Protein AF-A0A3M5UK55-F1 (afdb_monomer_lite)

InterPro domains:
  IPR024530 Putative quorum-sensing-regulated virulence factor [PF12843] (53-118)

Sequence (129 aa):
MPGFQKLFLRFISISYELLNHLYLGYLHDLSFGLHAECLYFRKPGLNPATLMNPEKLELLITRQMPFGKYKGRIIADLPGPYLNWFAREGFPHGELGGLLALMQEIDHNGLSELLEPLRAKHGRPAPRH

Radius of gyration: 19.37 Å; chains: 1; bounding box: 50×53×31 Å

Structure (mmCIF, N/CA/C/O ba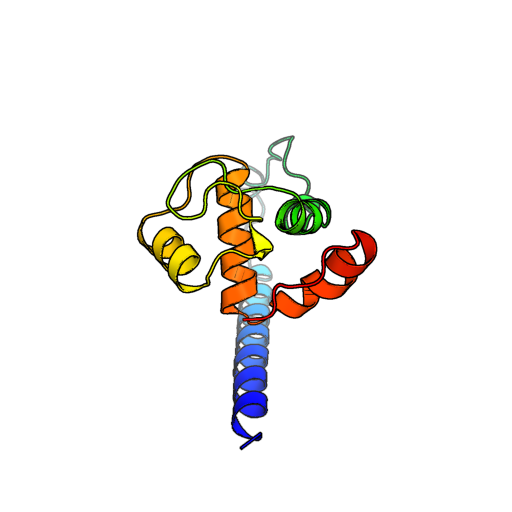ckbone):
data_AF-A0A3M5UK55-F1
#
_entry.id   AF-A0A3M5UK55-F1
#
loop_
_atom_site.group_PDB
_atom_site.id
_atom_site.type_symbol
_atom_site.label_atom_id
_atom_site.label_alt_id
_atom_site.label_comp_id
_atom_site.label_asym_id
_atom_site.label_entity_id
_atom_site.label_seq_id
_atom_site.pdbx_PDB_ins_code
_atom_site.Cartn_x
_atom_site.Cartn_y
_atom_site.Cartn_z
_atom_site.occupancy
_atom_site.B_iso_or_equiv
_atom_site.auth_seq_id
_atom_site.auth_comp_id
_atom_site.auth_asym_id
_atom_site.auth_atom_id
_atom_site.pdbx_PDB_model_num
ATOM 1 N N . MET A 1 1 ? 11.803 -25.998 5.074 1.00 42.12 1 MET A N 1
ATOM 2 C CA . MET A 1 1 ? 13.262 -25.879 5.304 1.00 42.12 1 MET A CA 1
ATOM 3 C C . MET A 1 1 ? 13.576 -24.476 5.843 1.00 42.12 1 MET A C 1
ATOM 5 O O . MET A 1 1 ? 13.754 -23.565 5.049 1.00 42.12 1 MET A O 1
ATOM 9 N N . PRO A 1 2 ? 13.581 -24.262 7.172 1.00 51.09 2 PRO A N 1
ATOM 10 C CA . PRO A 1 2 ? 13.579 -22.926 7.801 1.00 51.09 2 PRO A CA 1
ATOM 11 C C . PRO A 1 2 ? 14.962 -22.247 7.952 1.00 51.09 2 PRO A C 1
ATOM 13 O O . PRO A 1 2 ? 15.068 -21.190 8.571 1.00 51.09 2 PRO A O 1
ATOM 16 N N . GLY A 1 3 ? 16.040 -22.833 7.415 1.00 46.78 3 GLY A N 1
ATOM 17 C CA . GLY A 1 3 ? 17.409 -22.312 7.579 1.00 46.78 3 GLY A CA 1
ATOM 18 C C . GLY A 1 3 ? 17.797 -21.180 6.617 1.00 46.78 3 GLY A C 1
ATOM 19 O O . GLY A 1 3 ? 18.603 -20.324 6.970 1.00 46.78 3 GLY A O 1
ATOM 20 N N . PHE A 1 4 ? 17.201 -21.136 5.422 1.00 49.97 4 PHE A N 1
ATOM 21 C CA . PHE A 1 4 ? 17.605 -20.204 4.360 1.00 49.97 4 PHE A CA 1
ATOM 22 C C . PHE A 1 4 ? 17.1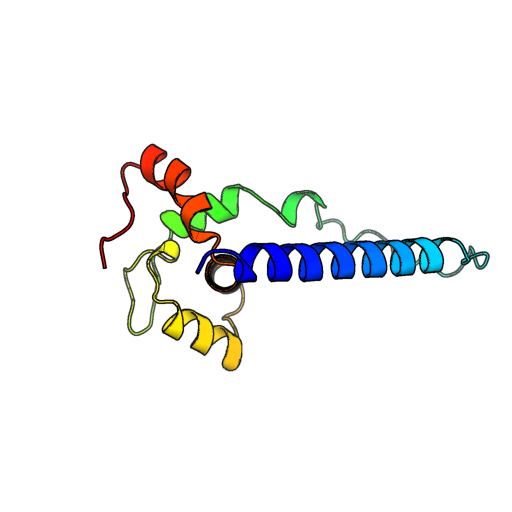41 -18.761 4.623 1.00 49.97 4 PHE A C 1
ATOM 24 O O . PHE A 1 4 ? 17.905 -17.819 4.432 1.00 49.97 4 PHE A O 1
ATOM 31 N N . GLN A 1 5 ? 15.930 -18.579 5.162 1.00 49.19 5 GLN A N 1
ATOM 32 C CA . GLN A 1 5 ? 15.375 -17.251 5.472 1.00 49.19 5 GLN A CA 1
ATOM 33 C C . GLN A 1 5 ? 16.166 -16.523 6.569 1.00 49.19 5 GLN A C 1
ATOM 35 O O . GLN A 1 5 ? 16.369 -15.314 6.482 1.00 49.19 5 GLN A O 1
ATOM 40 N N . LYS A 1 6 ? 16.682 -17.253 7.569 1.00 51.44 6 LYS A N 1
ATOM 41 C CA . LYS A 1 6 ? 17.535 -16.667 8.616 1.00 51.44 6 LYS A CA 1
ATOM 42 C C . LYS A 1 6 ? 18.892 -16.222 8.072 1.00 51.44 6 LYS A C 1
ATOM 44 O O . LYS A 1 6 ? 19.408 -15.201 8.513 1.00 51.44 6 LYS A O 1
ATOM 49 N N . LEU A 1 7 ? 19.453 -16.958 7.109 1.00 53.88 7 LEU A N 1
ATOM 50 C CA . LEU A 1 7 ? 20.704 -16.578 6.450 1.00 53.88 7 LEU A CA 1
ATOM 51 C C . LEU A 1 7 ? 20.512 -15.344 5.557 1.00 53.88 7 LEU A C 1
ATOM 53 O O . LEU A 1 7 ? 21.341 -14.441 5.574 1.00 53.88 7 LEU A O 1
ATOM 57 N N . PHE A 1 8 ? 19.395 -15.287 4.831 1.00 63.16 8 PHE A N 1
ATOM 58 C CA . PHE A 1 8 ? 19.073 -14.196 3.914 1.00 63.16 8 PHE A CA 1
ATOM 59 C C . PHE A 1 8 ? 18.796 -12.874 4.645 1.00 63.16 8 PHE A C 1
ATOM 61 O O . PHE A 1 8 ? 19.381 -11.851 4.302 1.00 63.16 8 PHE A O 1
ATOM 68 N N . LEU A 1 9 ? 18.001 -12.894 5.721 1.00 56.22 9 LEU A N 1
ATOM 69 C CA . LEU A 1 9 ? 17.763 -11.703 6.549 1.00 56.22 9 LEU A CA 1
ATOM 70 C C . LEU A 1 9 ? 19.041 -11.219 7.249 1.00 56.22 9 LEU A C 1
ATOM 72 O O . LEU A 1 9 ? 19.257 -10.016 7.376 1.00 56.22 9 LEU A O 1
ATOM 76 N N . ARG A 1 10 ? 19.933 -12.138 7.644 1.00 56.16 10 ARG A N 1
ATOM 77 C CA . ARG A 1 10 ? 21.248 -11.779 8.193 1.00 56.16 10 ARG A CA 1
ATOM 78 C C . ARG A 1 10 ? 22.153 -11.150 7.130 1.00 56.16 10 ARG A C 1
ATOM 80 O O . ARG A 1 10 ? 22.858 -10.199 7.437 1.00 56.16 10 ARG A O 1
ATOM 87 N N . PHE A 1 11 ? 22.096 -11.630 5.888 1.00 63.94 11 PHE A N 1
ATOM 88 C CA . PHE A 1 11 ? 22.845 -11.070 4.760 1.00 63.94 11 PHE A CA 1
ATOM 89 C C . PHE A 1 11 ? 22.373 -9.655 4.393 1.00 63.94 11 PHE A C 1
ATOM 91 O O . PHE A 1 11 ? 23.196 -8.765 4.174 1.00 63.94 11 PHE A O 1
ATOM 98 N N . ILE A 1 12 ? 21.054 -9.427 4.402 1.00 67.19 12 ILE A N 1
ATOM 99 C CA . ILE A 1 12 ? 20.456 -8.098 4.229 1.00 67.19 12 ILE A CA 1
ATOM 100 C C . ILE A 1 12 ? 20.878 -7.178 5.384 1.00 67.19 12 ILE A C 1
ATOM 102 O O . ILE A 1 12 ? 21.428 -6.112 5.130 1.00 67.19 12 ILE A O 1
ATOM 106 N N . SER A 1 13 ? 20.731 -7.606 6.642 1.00 64.00 13 SER A N 1
ATOM 107 C CA . SER A 1 13 ? 21.126 -6.811 7.819 1.00 64.00 13 SER A CA 1
ATOM 108 C C . SER A 1 13 ? 22.607 -6.411 7.803 1.00 64.00 13 SER A C 1
ATOM 110 O O . SER A 1 13 ? 22.926 -5.259 8.081 1.00 64.00 13 SER A O 1
ATOM 112 N N . ILE A 1 14 ? 23.507 -7.329 7.433 1.00 61.31 14 ILE A N 1
ATOM 113 C CA . ILE A 1 14 ? 24.955 -7.066 7.344 1.00 61.31 14 ILE A CA 1
ATOM 114 C C . ILE A 1 14 ? 25.268 -6.086 6.206 1.00 61.31 14 ILE A C 1
ATOM 116 O O . ILE A 1 14 ? 26.133 -5.226 6.349 1.00 61.31 14 ILE A O 1
ATOM 120 N N . SER A 1 15 ? 24.541 -6.178 5.091 1.00 65.44 15 SER A N 1
ATOM 121 C CA . SER A 1 15 ? 24.704 -5.266 3.954 1.00 65.44 15 SER A CA 1
ATOM 122 C C . SER A 1 15 ? 24.241 -3.844 4.294 1.00 65.44 15 SER A C 1
ATOM 124 O O . SER A 1 15 ? 24.912 -2.884 3.922 1.00 65.44 15 SER A O 1
ATOM 126 N N . TYR A 1 16 ? 23.150 -3.695 5.053 1.00 64.56 16 TYR A N 1
ATOM 127 C CA . TYR A 1 16 ? 22.693 -2.395 5.555 1.00 64.56 16 TYR A CA 1
ATOM 128 C C . TYR A 1 16 ? 23.636 -1.807 6.612 1.00 64.56 16 TYR A C 1
ATOM 130 O O . TYR A 1 16 ? 23.904 -0.611 6.562 1.00 64.56 16 TYR A O 1
ATOM 138 N N . GLU A 1 17 ? 24.192 -2.612 7.524 1.00 68.38 17 GLU A N 1
ATOM 139 C CA . GLU A 1 17 ? 25.198 -2.132 8.485 1.00 68.38 17 GLU A CA 1
ATOM 140 C C . GLU A 1 17 ? 26.489 -1.679 7.795 1.00 68.38 17 GLU A C 1
ATOM 142 O O . GLU A 1 17 ? 27.001 -0.611 8.128 1.00 68.38 17 GLU A O 1
ATOM 147 N N . LEU A 1 18 ? 26.981 -2.420 6.792 1.00 60.50 18 LEU A N 1
ATOM 148 C CA . LEU A 1 18 ? 28.150 -2.008 6.007 1.00 60.50 18 LEU A CA 1
ATOM 149 C C . LEU A 1 18 ? 27.882 -0.728 5.213 1.00 60.50 18 LEU A C 1
ATOM 151 O O . LEU A 1 18 ? 28.731 0.161 5.183 1.00 60.50 18 LEU A O 1
ATOM 155 N N . LEU A 1 19 ? 26.706 -0.619 4.588 1.00 65.12 19 LEU A N 1
ATOM 156 C CA . LEU A 1 19 ? 26.311 0.574 3.845 1.00 65.12 19 LEU A CA 1
ATOM 157 C C . LEU A 1 19 ? 26.176 1.786 4.777 1.00 65.12 19 LEU A C 1
ATOM 159 O O . LEU A 1 19 ? 26.623 2.872 4.426 1.00 65.12 19 LEU A O 1
ATOM 163 N N . ASN A 1 20 ? 25.631 1.600 5.982 1.00 64.50 20 ASN A N 1
ATOM 164 C CA . ASN A 1 20 ? 25.494 2.663 6.975 1.00 64.50 20 ASN A CA 1
ATOM 165 C C . ASN A 1 20 ? 26.856 3.086 7.553 1.00 64.50 20 ASN A C 1
ATOM 167 O O . ASN A 1 20 ? 27.094 4.275 7.746 1.00 64.50 20 ASN A O 1
ATOM 171 N N . HIS A 1 21 ? 27.787 2.146 7.755 1.00 61.25 21 HIS A N 1
ATOM 172 C CA . HIS A 1 21 ? 29.165 2.453 8.156 1.00 61.25 21 HIS A CA 1
ATOM 173 C C . HIS A 1 21 ? 29.947 3.185 7.058 1.00 61.25 21 HIS A C 1
ATOM 175 O O . HIS A 1 21 ? 30.688 4.121 7.356 1.00 61.25 21 HIS A O 1
ATOM 181 N N . LEU A 1 22 ? 29.760 2.797 5.793 1.00 63.66 22 LEU A N 1
ATOM 182 C CA . LEU A 1 22 ? 30.332 3.494 4.639 1.00 63.66 22 LEU A CA 1
ATOM 183 C C . LEU A 1 22 ? 29.743 4.904 4.490 1.00 63.66 22 LEU A C 1
ATOM 185 O O . LEU A 1 22 ? 30.485 5.845 4.227 1.00 63.66 22 LEU A O 1
ATOM 189 N N . TYR A 1 23 ? 28.439 5.072 4.720 1.00 61.12 23 TYR A N 1
ATOM 190 C CA . TYR A 1 23 ? 27.757 6.367 4.649 1.00 61.12 23 TYR A CA 1
ATOM 191 C C . TYR A 1 23 ? 28.161 7.307 5.796 1.00 61.12 23 TYR A C 1
ATOM 193 O O . TYR A 1 23 ? 28.431 8.484 5.565 1.00 61.12 23 TYR A O 1
ATOM 201 N N . LEU A 1 24 ? 28.276 6.788 7.024 1.00 57.75 24 LEU A N 1
ATOM 202 C CA . LEU A 1 24 ? 28.759 7.541 8.187 1.00 57.75 24 LEU A CA 1
ATOM 203 C C . LEU A 1 24 ? 30.250 7.893 8.081 1.00 57.75 24 LEU A C 1
ATOM 205 O O . LEU A 1 24 ? 30.637 8.978 8.506 1.00 57.75 24 LEU A O 1
ATOM 209 N N . GLY A 1 25 ? 31.070 7.030 7.470 1.00 57.56 25 GLY A N 1
ATOM 210 C CA . GLY A 1 25 ? 32.468 7.339 7.153 1.00 57.56 25 GLY A CA 1
ATOM 211 C C . GLY A 1 25 ? 32.598 8.452 6.110 1.00 57.56 25 GLY A C 1
ATOM 212 O O . GLY A 1 25 ? 33.380 9.378 6.293 1.00 57.56 25 GLY A O 1
ATOM 213 N N . TYR A 1 26 ? 31.761 8.429 5.068 1.00 54.91 26 TYR A N 1
ATOM 214 C CA . TYR A 1 26 ? 31.726 9.468 4.031 1.00 54.91 26 TYR A CA 1
ATOM 215 C C . TYR A 1 26 ? 31.291 10.842 4.573 1.00 54.91 26 TYR A C 1
ATOM 217 O O . TYR A 1 26 ? 31.678 11.881 4.040 1.00 54.91 26 TYR A O 1
ATOM 225 N N . LEU A 1 27 ? 30.502 10.862 5.652 1.00 54.62 27 LEU A N 1
ATOM 226 C CA . LEU A 1 27 ? 30.017 12.090 6.285 1.00 54.62 27 LEU A CA 1
ATOM 227 C C . LEU A 1 27 ? 31.053 12.763 7.205 1.00 54.62 27 LEU A C 1
ATOM 229 O O . LEU A 1 27 ? 30.868 13.924 7.564 1.00 54.62 27 LEU A O 1
ATOM 233 N N . HIS A 1 28 ? 32.122 12.061 7.596 1.00 50.00 28 HIS A N 1
ATOM 234 C CA . HIS A 1 28 ? 33.090 12.547 8.588 1.00 50.00 28 HIS A CA 1
ATOM 235 C C . HIS A 1 28 ? 34.336 13.222 7.975 1.00 50.00 28 HIS A C 1
ATOM 237 O O . HIS A 1 28 ? 35.082 13.878 8.699 1.00 50.00 28 HIS A O 1
ATOM 243 N N . ASP A 1 29 ? 34.518 13.141 6.650 1.00 48.91 29 ASP A N 1
ATOM 244 C CA . ASP A 1 29 ? 35.644 13.755 5.917 1.00 48.91 29 ASP A CA 1
ATOM 245 C C . ASP A 1 29 ? 35.293 15.081 5.205 1.00 48.91 29 ASP A C 1
ATOM 247 O O . ASP A 1 29 ? 36.128 15.685 4.528 1.00 48.91 29 ASP A O 1
ATOM 251 N N . LEU A 1 30 ? 34.080 15.613 5.386 1.00 50.84 30 LEU A N 1
ATOM 252 C CA . LEU A 1 30 ? 33.669 16.906 4.824 1.00 50.84 30 LEU A CA 1
ATOM 253 C C . LEU A 1 30 ? 34.155 18.094 5.678 1.00 50.84 30 LEU A C 1
ATOM 255 O O . LEU A 1 30 ? 33.383 18.901 6.185 1.00 50.84 30 LEU A O 1
ATOM 259 N N . SER A 1 31 ? 35.478 18.262 5.741 1.00 55.50 31 SER A N 1
ATOM 260 C CA . SER A 1 31 ? 36.158 19.514 6.116 1.00 55.50 31 SER A CA 1
ATOM 261 C C . SER A 1 31 ? 36.149 20.553 4.971 1.00 55.50 31 SER A C 1
ATOM 263 O O . SER A 1 31 ? 37.100 21.295 4.757 1.00 55.50 31 SER A O 1
ATOM 265 N N . PHE A 1 32 ? 35.049 20.633 4.217 1.00 45.38 32 PHE A N 1
ATOM 266 C CA . PHE A 1 32 ? 34.756 21.727 3.279 1.00 45.38 32 PHE A CA 1
ATOM 267 C C . PHE A 1 32 ? 33.424 22.376 3.676 1.00 45.38 32 PHE A C 1
ATOM 269 O O . PHE A 1 32 ? 32.451 22.446 2.923 1.00 45.38 32 PHE A O 1
ATOM 276 N N . GLY A 1 33 ? 33.383 22.830 4.929 1.00 52.09 33 GLY A N 1
ATOM 277 C CA . GLY A 1 33 ? 32.366 23.749 5.414 1.00 52.09 33 GLY A CA 1
ATOM 278 C C . GLY A 1 33 ? 32.490 25.080 4.677 1.00 52.09 33 GLY A C 1
ATOM 279 O O . 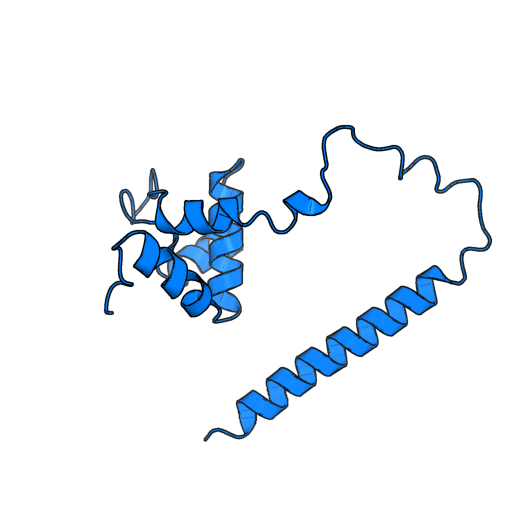GLY A 1 33 ? 33.519 25.733 4.795 1.00 52.09 33 GLY A O 1
ATOM 280 N N . LEU A 1 34 ? 31.462 25.409 3.884 1.00 46.78 34 LEU A N 1
ATOM 281 C CA . LEU A 1 34 ? 30.955 26.754 3.520 1.00 46.78 34 LEU A CA 1
ATOM 282 C C . LEU A 1 34 ? 30.184 26.785 2.185 1.00 46.78 34 LEU A C 1
ATOM 284 O O . LEU A 1 34 ? 29.660 27.833 1.825 1.00 46.78 34 LEU A O 1
ATOM 288 N N . HIS A 1 35 ? 30.038 25.665 1.460 1.00 40.34 35 HIS A N 1
ATOM 289 C CA . HIS A 1 35 ? 29.188 25.632 0.250 1.00 40.34 35 HIS A CA 1
ATOM 290 C C . HIS A 1 35 ? 27.978 24.684 0.318 1.00 40.34 35 HIS A C 1
ATOM 292 O O . HIS A 1 35 ? 27.101 24.742 -0.541 1.00 40.34 35 HIS A O 1
ATOM 298 N N . ALA A 1 36 ? 27.870 23.851 1.357 1.00 41.50 36 ALA A N 1
ATOM 299 C CA . ALA A 1 36 ? 26.739 22.932 1.531 1.00 41.50 36 ALA A CA 1
ATOM 300 C C . ALA A 1 36 ? 25.517 23.560 2.237 1.00 41.50 36 ALA A C 1
ATOM 302 O O . ALA A 1 36 ? 24.435 22.970 2.224 1.00 41.50 36 ALA A O 1
ATOM 303 N N . GLU A 1 37 ? 25.640 24.764 2.806 1.00 46.03 37 GLU A N 1
ATOM 304 C CA . GLU A 1 37 ? 24.517 25.429 3.488 1.00 46.03 37 GLU A CA 1
ATOM 305 C C . GLU A 1 37 ? 23.403 25.884 2.526 1.00 46.03 37 GLU A C 1
ATOM 307 O O . GLU A 1 37 ? 22.257 26.041 2.945 1.00 46.03 37 GLU A O 1
ATOM 312 N N . CYS A 1 38 ? 23.672 25.994 1.220 1.00 39.75 38 CYS A N 1
ATOM 313 C CA . CYS A 1 38 ? 22.652 26.389 0.243 1.00 39.75 38 CYS A CA 1
ATOM 314 C C . CYS A 1 38 ? 21.707 25.254 -0.195 1.00 39.75 38 CYS A C 1
ATOM 316 O O . CYS A 1 38 ? 20.589 25.544 -0.614 1.00 39.75 38 CYS A O 1
ATOM 318 N N . LEU A 1 39 ? 22.083 23.972 -0.077 1.00 46.16 39 LEU A N 1
ATOM 319 C CA . LEU A 1 39 ? 21.184 22.853 -0.435 1.00 46.16 39 LEU A CA 1
ATOM 320 C C . LEU A 1 39 ? 20.385 22.305 0.758 1.00 46.16 39 LEU A C 1
ATOM 322 O O . LEU A 1 39 ? 19.364 21.650 0.559 1.00 46.16 39 LEU A O 1
ATOM 326 N N . TYR A 1 40 ? 20.789 22.646 1.985 1.00 47.38 40 TYR A N 1
ATOM 327 C CA . TYR A 1 40 ? 20.008 22.430 3.208 1.00 47.38 40 TYR A CA 1
ATOM 328 C C . TYR A 1 40 ? 19.154 23.643 3.598 1.00 47.38 40 TYR A C 1
ATOM 330 O O . TYR A 1 40 ? 18.575 23.655 4.688 1.00 47.38 40 TYR A O 1
ATOM 338 N N . PHE A 1 41 ? 19.006 24.634 2.705 1.00 45.41 41 PHE A N 1
ATOM 339 C CA . PHE A 1 41 ? 18.003 25.691 2.825 1.00 45.41 41 PHE A CA 1
ATOM 340 C C . PHE A 1 41 ? 16.605 25.068 2.715 1.00 45.41 41 PHE A C 1
ATOM 342 O O . PHE A 1 41 ? 15.983 24.996 1.657 1.00 45.41 41 PHE A O 1
ATOM 349 N N . ARG A 1 42 ? 16.169 24.521 3.851 1.00 48.88 42 ARG A N 1
ATOM 350 C CA . ARG A 1 42 ? 14.809 24.289 4.314 1.00 48.88 42 ARG A CA 1
ATOM 351 C C . ARG A 1 42 ? 13.772 24.651 3.261 1.00 48.88 42 ARG A C 1
ATOM 353 O O . ARG A 1 42 ? 13.331 25.793 3.211 1.00 48.88 42 ARG A O 1
ATOM 360 N N . LYS A 1 43 ? 13.300 23.667 2.485 1.00 44.34 43 LYS A N 1
ATOM 361 C CA . LYS A 1 43 ? 11.939 23.769 1.951 1.00 44.34 43 LYS A CA 1
ATOM 362 C C . LYS A 1 43 ? 11.013 23.880 3.167 1.00 44.34 43 LYS A C 1
ATOM 364 O O . LYS A 1 43 ? 10.927 22.911 3.929 1.00 44.34 43 LYS A O 1
ATOM 369 N N . PRO A 1 44 ? 10.348 25.022 3.408 1.00 44.19 44 PRO A N 1
ATOM 370 C CA . PRO A 1 44 ? 9.355 25.094 4.463 1.00 44.19 44 PRO A CA 1
ATOM 371 C C . PRO A 1 44 ? 8.174 24.234 4.000 1.00 44.19 44 PRO A C 1
ATOM 373 O O . PRO A 1 44 ? 7.425 24.619 3.109 1.00 44.19 44 PRO A O 1
ATOM 376 N N . GLY A 1 45 ? 8.081 23.013 4.527 1.00 48.41 45 GLY A N 1
ATOM 377 C CA . GLY A 1 45 ? 7.027 22.063 4.163 1.00 48.41 45 GLY A CA 1
ATOM 378 C C . GLY A 1 45 ? 7.400 20.586 4.266 1.00 48.41 45 GLY A C 1
ATOM 379 O O . GLY A 1 45 ? 6.503 19.751 4.240 1.00 48.41 45 GLY A O 1
ATOM 380 N N . LEU A 1 46 ? 8.683 20.235 4.418 1.00 48.19 46 LEU A N 1
ATOM 381 C CA . LEU A 1 46 ? 9.085 18.839 4.609 1.00 48.19 46 LEU A CA 1
ATOM 382 C C . LEU A 1 46 ? 9.305 18.551 6.101 1.00 48.19 46 LEU A C 1
ATOM 384 O O . LEU A 1 46 ? 10.352 18.860 6.665 1.00 48.19 46 LEU A O 1
ATOM 388 N N . ASN A 1 47 ? 8.286 18.000 6.760 1.00 52.12 47 ASN A N 1
ATOM 389 C CA . ASN A 1 47 ? 8.407 17.489 8.124 1.00 52.12 47 ASN A CA 1
ATOM 390 C C . ASN A 1 47 ? 9.155 16.139 8.070 1.00 52.12 47 ASN A C 1
ATOM 392 O O . ASN A 1 47 ? 8.655 15.231 7.411 1.00 52.12 47 ASN A O 1
ATOM 396 N N . PRO A 1 48 ? 10.302 15.944 8.744 1.00 47.28 48 PRO A N 1
ATOM 397 C CA . PRO A 1 48 ? 11.012 14.659 8.736 1.00 47.28 48 PRO A CA 1
ATOM 398 C C . PRO A 1 48 ? 10.179 13.486 9.297 1.00 47.28 48 PRO A C 1
ATOM 400 O O . PRO A 1 48 ? 10.465 12.336 8.983 1.00 47.28 48 PRO A O 1
ATOM 403 N N . ALA A 1 49 ? 9.090 13.753 10.030 1.00 47.09 49 ALA A N 1
ATOM 404 C CA . ALA A 1 49 ? 8.103 12.751 10.443 1.00 47.09 49 ALA A CA 1
ATOM 405 C C . ALA A 1 49 ? 7.163 12.280 9.308 1.00 47.09 49 ALA A C 1
ATOM 407 O O . ALA A 1 49 ? 6.453 11.293 9.464 1.00 47.09 49 ALA A O 1
ATOM 408 N N . THR A 1 50 ? 7.146 12.944 8.143 1.00 46.88 50 THR A N 1
ATOM 409 C CA . THR A 1 50 ? 6.306 12.535 6.992 1.00 46.88 50 THR A CA 1
ATOM 410 C C . THR A 1 50 ? 6.871 11.364 6.185 1.00 46.88 50 THR A C 1
ATOM 412 O O . THR A 1 50 ? 6.154 10.815 5.338 1.00 46.88 50 THR A O 1
ATOM 415 N N . LEU A 1 51 ? 8.116 10.952 6.464 1.00 51.25 51 LEU A N 1
ATOM 416 C CA . LEU A 1 51 ? 8.756 9.804 5.816 1.00 51.25 51 LEU A CA 1
ATOM 417 C C . LEU A 1 51 ? 8.140 8.467 6.269 1.00 51.25 51 LEU A C 1
ATOM 419 O O . LEU A 1 51 ? 8.050 7.544 5.472 1.00 51.25 51 LEU A O 1
ATOM 423 N N . MET A 1 52 ? 7.627 8.399 7.502 1.00 54.69 52 MET A N 1
ATOM 424 C CA . MET A 1 52 ? 6.857 7.271 8.043 1.00 54.69 52 MET A CA 1
ATOM 425 C C . MET A 1 52 ? 5.638 7.813 8.789 1.00 54.69 52 MET A C 1
ATOM 427 O O . MET A 1 52 ? 5.588 7.808 10.016 1.00 54.69 52 MET A O 1
ATOM 431 N N . ASN A 1 53 ? 4.667 8.347 8.042 1.00 67.44 53 ASN A N 1
ATOM 432 C CA . ASN A 1 53 ? 3.438 8.848 8.648 1.00 67.44 53 ASN A CA 1
ATOM 433 C C . ASN A 1 53 ? 2.480 7.666 8.918 1.00 67.44 53 ASN A C 1
ATOM 435 O O . ASN A 1 53 ? 1.976 7.095 7.944 1.00 67.44 53 ASN A O 1
ATOM 439 N N . PRO A 1 54 ? 2.206 7.286 10.183 1.00 75.19 54 PRO A N 1
ATOM 440 C CA . PRO A 1 54 ? 1.310 6.171 10.509 1.00 75.19 54 PRO A CA 1
ATOM 441 C C . PRO A 1 54 ? -0.102 6.362 9.939 1.00 75.19 54 PRO A C 1
ATOM 443 O O . PRO A 1 54 ? -0.775 5.386 9.621 1.00 75.19 54 PRO A O 1
ATOM 446 N N . GLU A 1 55 ? -0.518 7.609 9.708 1.00 82.44 55 GLU A N 1
ATOM 447 C CA . GLU A 1 55 ? -1.782 7.945 9.046 1.00 82.44 55 GLU A CA 1
ATOM 448 C C . GLU A 1 55 ? -1.892 7.316 7.647 1.00 82.44 55 GLU A C 1
ATOM 450 O O . GLU A 1 55 ? -2.968 6.884 7.234 1.00 82.44 55 GLU A O 1
ATOM 455 N N . LYS A 1 56 ? -0.773 7.180 6.918 1.00 86.44 56 LYS A N 1
ATOM 456 C CA . LYS A 1 56 ? -0.770 6.537 5.595 1.00 86.44 56 LYS A CA 1
ATOM 457 C C . LYS A 1 56 ? -1.100 5.048 5.684 1.00 86.44 56 LYS A C 1
ATOM 459 O O . LYS A 1 56 ? -1.752 4.538 4.780 1.00 86.44 56 LYS A O 1
ATOM 464 N N . LEU A 1 57 ? -0.706 4.363 6.760 1.00 89.06 57 LEU A N 1
ATOM 465 C CA . LEU A 1 57 ? -1.042 2.949 6.970 1.00 89.06 57 LEU A CA 1
ATOM 466 C C . LEU A 1 57 ? -2.546 2.766 7.193 1.00 89.06 57 LEU A C 1
ATOM 468 O O . LEU A 1 57 ? -3.143 1.840 6.645 1.00 89.06 57 LEU A O 1
ATOM 472 N N . GLU A 1 58 ? -3.181 3.684 7.927 1.00 91.38 58 GLU A N 1
ATOM 473 C CA . GLU A 1 58 ? -4.640 3.690 8.079 1.00 91.38 58 GLU A CA 1
ATOM 474 C C . GLU A 1 58 ? -5.341 3.946 6.732 1.00 91.38 58 GLU A C 1
ATOM 476 O O . GLU A 1 58 ? -6.360 3.319 6.419 1.00 91.38 58 GLU A O 1
ATOM 481 N N . LEU A 1 59 ? -4.772 4.800 5.874 1.00 93.06 59 LEU A N 1
ATOM 482 C CA . LEU A 1 59 ? -5.290 5.019 4.521 1.00 93.06 59 LEU A CA 1
ATOM 483 C C . LEU A 1 59 ? -5.223 3.762 3.646 1.00 93.06 59 LEU A C 1
ATOM 485 O O . LEU A 1 59 ? -6.150 3.533 2.869 1.00 93.06 59 LEU A O 1
ATOM 489 N N . LEU A 1 60 ? -4.213 2.898 3.796 1.00 93.50 60 LEU A N 1
ATOM 490 C CA . LEU A 1 60 ? -4.129 1.650 3.021 1.00 93.50 60 LEU A CA 1
ATOM 491 C C . LEU A 1 60 ? -5.332 0.727 3.254 1.00 93.50 60 LEU A C 1
ATOM 493 O O . LEU A 1 60 ? -5.805 0.089 2.314 1.00 93.50 60 LEU A O 1
ATOM 497 N N . ILE A 1 61 ? -5.851 0.673 4.484 1.00 93.88 61 ILE A N 1
ATOM 498 C CA . ILE A 1 61 ? -6.964 -0.212 4.875 1.00 93.88 61 ILE A CA 1
ATOM 499 C C . ILE A 1 61 ? -8.346 0.463 4.798 1.00 93.88 61 ILE A C 1
ATOM 501 O O . ILE A 1 61 ? -9.384 -0.181 4.997 1.00 93.88 61 ILE A O 1
ATOM 505 N N . THR A 1 62 ? -8.388 1.768 4.526 1.00 92.94 62 THR A N 1
ATOM 506 C CA . THR A 1 62 ? -9.635 2.540 4.426 1.00 92.94 62 THR A CA 1
ATOM 507 C C . THR A 1 62 ? -9.940 3.007 3.014 1.00 92.94 62 THR A C 1
ATOM 509 O O . THR A 1 62 ? -11.107 2.999 2.610 1.00 92.94 62 THR A O 1
ATOM 512 N N . ARG A 1 63 ? -8.914 3.380 2.249 1.00 94.75 63 ARG A N 1
ATOM 513 C CA . ARG A 1 63 ? -9.058 3.915 0.903 1.00 94.75 63 ARG A CA 1
ATOM 514 C C . ARG A 1 63 ? -9.340 2.796 -0.091 1.00 94.75 63 ARG A C 1
ATOM 516 O O . ARG A 1 63 ? -8.658 1.775 -0.123 1.00 94.75 63 ARG A O 1
ATOM 523 N N . GLN A 1 64 ? -10.340 3.026 -0.933 1.00 95.94 64 GLN A N 1
ATOM 524 C CA . GLN A 1 64 ? -10.669 2.150 -2.050 1.00 95.94 64 GLN A CA 1
ATOM 525 C C . GLN A 1 64 ? -10.021 2.649 -3.337 1.00 95.94 64 GLN A C 1
ATOM 527 O O . GLN A 1 64 ? -9.899 3.855 -3.563 1.00 95.94 64 GLN A O 1
ATOM 532 N N . MET A 1 65 ? -9.664 1.710 -4.204 1.00 96.50 65 MET A N 1
ATOM 533 C CA . MET A 1 65 ? -9.135 1.981 -5.525 1.00 96.50 65 MET A CA 1
ATOM 534 C C . MET A 1 65 ? -10.210 2.672 -6.390 1.00 96.50 65 MET A C 1
ATOM 536 O O . MET A 1 65 ? -11.295 2.111 -6.575 1.00 96.50 65 MET A O 1
ATOM 540 N N . PRO A 1 66 ? -9.953 3.875 -6.938 1.00 96.06 66 PRO A N 1
ATOM 541 C CA . PRO A 1 66 ? -10.983 4.649 -7.638 1.00 96.06 66 PRO A CA 1
ATOM 542 C C . PRO A 1 66 ? -11.212 4.222 -9.098 1.00 96.06 66 PRO A C 1
ATOM 544 O O . PRO A 1 66 ? -12.242 4.563 -9.685 1.00 96.06 66 PRO A O 1
ATOM 547 N N . PHE A 1 67 ? -10.285 3.468 -9.693 1.00 94.12 67 PHE A N 1
ATOM 548 C CA . PHE A 1 67 ? -10.325 3.062 -11.100 1.00 94.12 67 PHE A CA 1
ATOM 549 C C . PHE A 1 67 ? -9.663 1.696 -11.335 1.00 94.12 67 PHE A C 1
ATOM 551 O O . PHE A 1 67 ? -9.134 1.072 -10.417 1.00 94.12 67 PHE A O 1
ATOM 558 N N . GLY A 1 68 ? -9.680 1.243 -12.590 1.00 93.12 68 GLY A N 1
ATOM 559 C CA . GLY A 1 68 ? -9.017 0.014 -13.021 1.00 93.12 68 GLY A CA 1
ATOM 560 C C . GLY A 1 68 ? -9.784 -1.261 -12.666 1.00 93.12 68 GLY A C 1
ATOM 561 O O . GLY A 1 68 ? -10.933 -1.223 -12.225 1.00 93.12 68 GLY A O 1
ATO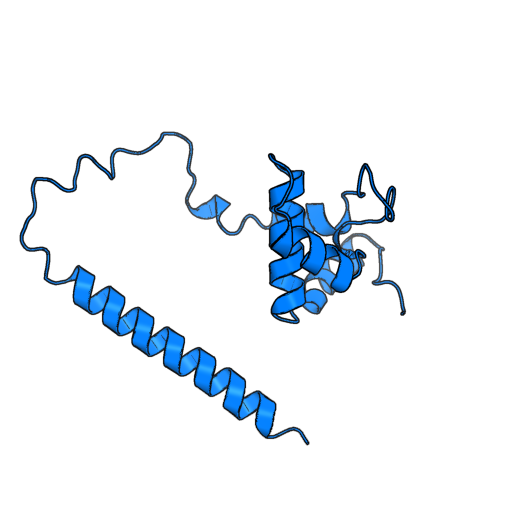M 562 N N . LYS A 1 69 ? -9.125 -2.409 -12.866 1.00 93.31 69 LYS A N 1
ATOM 563 C CA . LYS A 1 69 ? -9.710 -3.750 -12.677 1.00 93.31 69 LYS A CA 1
ATOM 564 C C . LYS A 1 69 ? -10.229 -3.986 -11.254 1.00 93.31 69 LYS A C 1
ATOM 566 O O . LYS A 1 69 ? -11.205 -4.704 -11.075 1.00 93.31 69 LYS A O 1
ATOM 571 N N . TYR A 1 70 ? -9.582 -3.386 -10.255 1.00 96.00 70 TYR A N 1
ATOM 572 C CA . TYR A 1 70 ? -9.908 -3.561 -8.837 1.00 96.00 70 TYR A CA 1
ATOM 573 C C . TYR A 1 70 ? -10.639 -2.352 -8.239 1.00 96.00 70 TYR A C 1
ATOM 575 O O . TYR A 1 70 ? -10.548 -2.112 -7.037 1.00 96.00 70 TYR A O 1
ATOM 583 N N . LYS A 1 71 ? -11.365 -1.577 -9.055 1.00 96.06 71 LYS A N 1
ATOM 584 C CA . LYS A 1 71 ? -12.163 -0.442 -8.572 1.00 96.06 71 LYS A CA 1
ATOM 585 C C . LYS A 1 71 ? -13.097 -0.862 -7.426 1.00 96.06 71 LYS A C 1
ATOM 587 O O . LYS A 1 71 ? -13.774 -1.881 -7.516 1.00 96.06 71 LYS A O 1
ATOM 592 N N . GLY A 1 72 ? -13.134 -0.062 -6.360 1.00 95.44 72 GLY A N 1
ATOM 593 C CA . GLY A 1 72 ? -13.932 -0.316 -5.152 1.00 95.44 72 GLY A CA 1
ATOM 594 C C . GLY A 1 72 ? -13.278 -1.264 -4.139 1.00 95.44 72 GLY A C 1
ATOM 595 O O . GLY A 1 72 ? -13.782 -1.424 -3.031 1.00 95.44 72 GLY A O 1
ATOM 596 N N . ARG A 1 73 ? -12.135 -1.875 -4.473 1.00 94.81 73 ARG A N 1
ATOM 597 C CA . ARG A 1 73 ? -11.358 -2.696 -3.538 1.00 94.81 73 ARG A CA 1
ATOM 598 C C . ARG A 1 73 ? -10.453 -1.822 -2.677 1.00 94.81 73 ARG A C 1
ATOM 600 O O . ARG A 1 73 ? -9.910 -0.838 -3.170 1.00 94.81 73 ARG A O 1
ATOM 607 N N . ILE A 1 74 ? -10.271 -2.185 -1.412 1.00 95.38 74 ILE A N 1
ATOM 608 C CA . ILE A 1 74 ? -9.336 -1.508 -0.506 1.00 95.38 74 ILE A CA 1
ATOM 609 C C . ILE A 1 74 ? -7.897 -1.692 -1.009 1.00 95.38 74 ILE A C 1
ATOM 611 O O . ILE A 1 74 ? -7.552 -2.762 -1.508 1.00 95.38 74 ILE A O 1
ATOM 615 N N . ILE A 1 75 ? -7.060 -0.659 -0.882 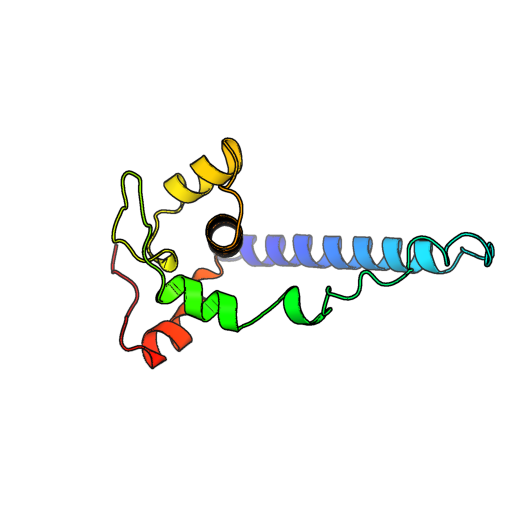1.00 95.25 75 ILE A N 1
ATOM 616 C CA . ILE A 1 75 ? -5.670 -0.684 -1.371 1.00 95.25 75 ILE A CA 1
ATOM 617 C C . ILE A 1 75 ? -4.879 -1.844 -0.749 1.00 95.25 75 ILE A C 1
ATOM 619 O O . ILE A 1 75 ? -4.196 -2.569 -1.466 1.00 95.25 75 ILE A O 1
ATOM 623 N N . ALA A 1 76 ? -5.040 -2.080 0.553 1.00 94.38 76 ALA A N 1
ATOM 624 C CA . ALA A 1 76 ? -4.397 -3.180 1.268 1.00 94.38 76 ALA A CA 1
ATOM 625 C C . ALA A 1 76 ? -4.857 -4.592 0.848 1.00 94.38 76 ALA A C 1
ATOM 627 O O . ALA A 1 76 ? -4.262 -5.570 1.288 1.00 94.38 76 ALA A O 1
ATOM 628 N N . ASP A 1 77 ? -5.916 -4.713 0.039 1.00 94.00 77 ASP A N 1
ATOM 629 C CA . ASP A 1 77 ? -6.420 -5.989 -0.493 1.00 94.00 77 ASP A CA 1
ATOM 630 C C . ASP A 1 77 ? -6.071 -6.179 -1.981 1.00 94.00 77 ASP A C 1
ATOM 632 O O . ASP A 1 77 ? -6.572 -7.105 -2.636 1.00 94.00 77 ASP A O 1
ATOM 636 N N . LEU A 1 78 ? -5.293 -5.259 -2.564 1.00 94.75 78 LEU A N 1
ATOM 637 C CA . LEU A 1 78 ? -4.879 -5.350 -3.958 1.00 94.75 78 LEU A CA 1
ATOM 638 C C . LEU A 1 78 ? -3.901 -6.518 -4.145 1.00 94.75 78 LEU A C 1
ATOM 640 O O . LEU A 1 78 ? -2.980 -6.675 -3.349 1.00 94.75 78 LEU A O 1
ATOM 644 N N . PRO A 1 79 ? -4.047 -7.324 -5.212 1.00 94.06 79 PRO A N 1
ATOM 645 C CA . PRO A 1 79 ? -3.118 -8.423 -5.453 1.00 94.06 79 PRO A CA 1
ATOM 646 C C . PRO A 1 79 ? -1.704 -7.925 -5.771 1.00 94.06 79 PRO A C 1
ATOM 648 O O . PRO A 1 79 ? -1.549 -7.040 -6.615 1.00 94.06 79 PRO A O 1
ATOM 651 N N . GLY A 1 80 ? -0.679 -8.571 -5.210 1.00 92.31 80 GLY A N 1
ATOM 652 C CA . GLY A 1 80 ? 0.735 -8.277 -5.490 1.00 92.31 80 GLY A CA 1
ATOM 653 C C . GLY A 1 80 ? 1.086 -8.159 -6.984 1.00 92.31 80 GLY A C 1
ATOM 654 O O . GLY A 1 80 ? 1.712 -7.179 -7.382 1.00 92.31 80 GLY A O 1
ATOM 655 N N . PRO A 1 81 ? 0.606 -9.044 -7.890 1.00 93.44 81 PRO A N 1
ATOM 656 C CA . PRO A 1 81 ? 0.845 -8.890 -9.330 1.00 93.44 81 PRO A CA 1
ATOM 657 C C . PRO A 1 81 ? 0.337 -7.565 -9.920 1.00 93.44 81 PRO A C 1
ATOM 659 O O . PRO A 1 81 ? 0.903 -7.059 -10.886 1.00 93.44 81 PRO A O 1
ATOM 662 N N . TYR A 1 82 ? -0.729 -6.999 -9.351 1.00 94.62 82 TYR A N 1
ATOM 663 C CA . TYR A 1 82 ? -1.282 -5.719 -9.784 1.00 94.62 82 TYR A CA 1
ATOM 664 C C . TYR A 1 82 ? -0.435 -4.538 -9.300 1.00 94.62 82 TYR A C 1
ATOM 666 O O . TYR A 1 82 ? -0.221 -3.589 -10.052 1.00 94.62 82 TYR A O 1
ATOM 674 N N . LEU A 1 83 ? 0.095 -4.617 -8.079 1.00 93.81 83 LEU A N 1
ATOM 675 C CA . LEU A 1 83 ? 1.032 -3.631 -7.541 1.00 93.81 83 LEU A CA 1
ATOM 676 C C . LEU A 1 83 ? 2.378 -3.674 -8.285 1.00 93.81 83 LEU A C 1
ATOM 678 O O . LEU A 1 83 ? 2.894 -2.634 -8.689 1.00 93.81 83 LEU A O 1
ATOM 682 N N . ASN A 1 84 ? 2.876 -4.874 -8.599 1.00 93.81 84 ASN A N 1
ATOM 683 C CA . ASN A 1 84 ? 4.068 -5.079 -9.425 1.00 93.81 84 ASN A CA 1
ATOM 684 C C . ASN A 1 84 ? 3.921 -4.487 -10.833 1.00 93.81 84 ASN A C 1
ATOM 686 O O . ASN A 1 84 ? 4.893 -3.988 -11.396 1.00 93.81 84 ASN A O 1
ATOM 690 N N . TRP A 1 85 ? 2.721 -4.529 -11.420 1.00 94.50 85 TRP A N 1
ATOM 691 C CA . TRP A 1 85 ? 2.464 -3.867 -12.699 1.00 94.50 85 TRP A CA 1
ATOM 692 C C . TRP A 1 85 ? 2.635 -2.344 -12.586 1.00 94.50 85 TRP A C 1
ATOM 694 O O . TRP A 1 85 ? 3.350 -1.758 -13.395 1.00 94.50 85 TRP A O 1
ATOM 704 N N . PHE A 1 86 ? 2.090 -1.712 -11.540 1.00 93.31 86 PHE A N 1
ATOM 705 C CA . PHE A 1 86 ? 2.320 -0.284 -11.285 1.00 93.31 86 PHE A CA 1
ATOM 706 C C . PHE A 1 86 ? 3.787 0.045 -10.996 1.00 93.31 86 PHE A C 1
ATOM 708 O O . PHE A 1 86 ? 4.264 1.090 -11.419 1.00 93.31 86 PHE A O 1
ATOM 715 N N . ALA A 1 87 ? 4.526 -0.843 -10.330 1.00 90.06 87 ALA A N 1
ATOM 716 C CA . ALA A 1 87 ? 5.957 -0.648 -10.103 1.00 90.06 87 ALA A CA 1
ATOM 717 C C . ALA A 1 87 ? 6.769 -0.610 -11.413 1.00 90.06 87 ALA A C 1
ATOM 719 O O . ALA A 1 87 ? 7.841 -0.011 -11.452 1.00 90.06 87 ALA A O 1
ATOM 720 N N . ARG A 1 88 ? 6.259 -1.238 -12.483 1.00 92.06 88 ARG A N 1
ATOM 721 C CA . ARG A 1 88 ? 6.885 -1.256 -13.813 1.00 92.06 88 ARG A CA 1
ATOM 722 C C . ARG A 1 88 ? 6.432 -0.096 -14.694 1.00 92.06 88 ARG A C 1
ATOM 724 O O . ARG A 1 88 ? 7.277 0.527 -15.323 1.00 92.06 88 ARG A O 1
ATOM 731 N N . GLU A 1 89 ? 5.133 0.193 -14.730 1.00 92.81 89 GLU A N 1
ATOM 732 C CA . GLU A 1 89 ? 4.588 1.268 -15.576 1.00 92.81 89 GLU A CA 1
ATOM 733 C C . GLU A 1 89 ? 4.695 2.660 -14.944 1.00 92.81 89 GLU A C 1
ATOM 735 O O . GLU A 1 89 ? 4.680 3.672 -15.640 1.00 92.81 89 GLU A O 1
ATOM 740 N N . GLY A 1 90 ? 4.814 2.718 -13.620 1.00 90.44 90 GLY A N 1
ATOM 741 C CA . GLY A 1 90 ? 4.814 3.943 -12.837 1.00 90.44 90 GLY A CA 1
ATOM 742 C C . GLY A 1 90 ? 3.520 4.139 -12.050 1.00 90.44 90 GLY A C 1
ATOM 743 O O . GLY A 1 90 ? 2.421 3.759 -12.462 1.00 90.44 90 GLY A O 1
ATOM 744 N N . PHE A 1 91 ? 3.656 4.768 -10.884 1.00 92.00 91 PHE A N 1
ATOM 745 C CA . PHE A 1 91 ? 2.531 5.095 -10.015 1.00 92.00 91 PHE A CA 1
ATOM 746 C C . PHE A 1 91 ? 1.861 6.410 -10.445 1.00 92.00 91 PHE A C 1
ATOM 748 O O . PHE A 1 91 ? 2.547 7.336 -10.887 1.00 92.00 91 PHE A O 1
ATOM 755 N N . PRO A 1 92 ? 0.530 6.540 -10.286 1.00 90.56 92 PRO A N 1
ATOM 756 C CA . PRO A 1 92 ? -0.166 7.792 -10.567 1.00 90.56 92 PRO A CA 1
ATOM 757 C C . PRO A 1 92 ? 0.338 8.916 -9.654 1.00 90.56 92 PRO A C 1
ATOM 759 O O . PRO A 1 92 ? 0.730 8.676 -8.519 1.00 90.56 92 PRO A O 1
ATOM 762 N N . HIS A 1 93 ? 0.295 10.167 -10.103 1.00 85.44 93 HIS A N 1
ATOM 763 C CA . HIS A 1 93 ? 0.705 11.282 -9.248 1.00 85.44 93 HIS A CA 1
ATOM 764 C C . HIS A 1 93 ? -0.257 11.506 -8.068 1.00 85.44 93 HIS A C 1
ATOM 766 O O . HIS A 1 93 ? -1.446 11.183 -8.124 1.00 85.44 93 HIS A O 1
ATOM 772 N N . GLY A 1 94 ? 0.268 12.119 -7.006 1.00 90.56 94 GLY A N 1
ATOM 773 C CA . GLY A 1 94 ? -0.494 12.488 -5.816 1.00 90.56 94 GLY A CA 1
ATOM 774 C C . GLY A 1 94 ? -0.546 11.392 -4.752 1.00 90.56 94 GLY A C 1
ATOM 775 O O . GLY A 1 94 ? 0.244 10.448 -4.749 1.00 90.56 94 GLY A O 1
ATOM 776 N N . GLU A 1 95 ? -1.484 11.541 -3.818 1.00 91.69 95 GLU A N 1
ATOM 777 C CA . GLU A 1 95 ? -1.601 10.680 -2.635 1.00 91.69 95 GLU A CA 1
ATOM 778 C C . GLU A 1 95 ? -1.802 9.206 -3.000 1.00 91.69 95 GLU A C 1
ATOM 780 O O . GLU A 1 95 ? -1.152 8.336 -2.426 1.00 91.69 95 GLU A O 1
ATOM 785 N N . LEU A 1 96 ? -2.650 8.925 -3.994 1.00 92.19 96 LEU A N 1
ATOM 786 C CA . LEU A 1 96 ? -2.947 7.556 -4.411 1.00 92.19 96 LEU A CA 1
ATOM 787 C C . LEU A 1 96 ? -1.690 6.806 -4.862 1.00 92.19 96 LEU A C 1
ATOM 789 O O . LEU A 1 96 ? -1.511 5.655 -4.480 1.00 92.19 96 LEU A O 1
ATOM 793 N N . GLY A 1 97 ? -0.814 7.441 -5.645 1.00 92.19 97 GLY A N 1
ATOM 794 C CA . GLY A 1 97 ? 0.439 6.809 -6.053 1.00 92.19 97 GLY A CA 1
ATOM 795 C C . GLY A 1 97 ? 1.370 6.552 -4.889 1.00 92.19 97 GLY A C 1
ATOM 796 O O . GLY A 1 97 ? 1.968 5.486 -4.823 1.00 92.19 97 GLY A O 1
ATOM 797 N N . GLY A 1 98 ? 1.433 7.486 -3.937 1.00 92.31 98 GLY A N 1
ATOM 798 C CA . GLY A 1 98 ? 2.175 7.288 -2.696 1.00 92.31 98 GLY A CA 1
ATOM 799 C C . GLY A 1 98 ? 1.657 6.095 -1.890 1.00 92.31 98 GLY A C 1
ATOM 800 O O . GLY A 1 98 ? 2.454 5.304 -1.397 1.00 92.31 98 GLY A O 1
ATOM 801 N N . LEU A 1 99 ? 0.334 5.923 -1.798 1.00 94.12 99 LEU A N 1
ATOM 802 C CA . LEU A 1 99 ? -0.283 4.774 -1.127 1.00 94.12 99 LEU A CA 1
ATOM 803 C C . LEU A 1 99 ? -0.021 3.457 -1.872 1.00 94.12 99 LEU A C 1
ATOM 805 O O . LEU A 1 99 ? 0.272 2.450 -1.239 1.00 94.12 99 LEU A O 1
ATOM 809 N N . LEU A 1 100 ? -0.096 3.454 -3.206 1.00 95.06 100 LEU A N 1
ATOM 810 C CA . LEU A 1 100 ? 0.190 2.266 -4.017 1.00 95.06 100 LEU A CA 1
ATOM 811 C C . LEU A 1 100 ? 1.666 1.861 -3.942 1.00 95.06 100 LEU A C 1
ATOM 813 O O . LEU A 1 100 ? 1.959 0.675 -3.821 1.00 95.06 100 LEU A O 1
ATOM 817 N N . ALA A 1 101 ? 2.580 2.832 -3.966 1.00 92.88 101 ALA A N 1
ATOM 818 C CA . ALA A 1 101 ? 4.009 2.591 -3.797 1.00 92.88 101 ALA A CA 1
ATOM 819 C C . ALA A 1 101 ? 4.318 2.036 -2.401 1.00 92.88 101 ALA A C 1
ATOM 821 O O . ALA A 1 101 ? 5.026 1.040 -2.283 1.00 92.88 101 ALA A O 1
ATOM 822 N N . LEU A 1 102 ? 3.717 2.618 -1.358 1.00 92.56 102 LEU A N 1
ATOM 823 C CA . LEU A 1 102 ? 3.850 2.123 0.012 1.00 92.56 102 LEU A CA 1
ATOM 824 C C . LEU A 1 102 ? 3.309 0.695 0.151 1.00 92.56 102 LEU A C 1
ATOM 826 O O . LEU A 1 102 ? 3.957 -0.154 0.755 1.00 92.56 102 LEU A O 1
ATOM 830 N N . MET A 1 103 ? 2.139 0.408 -0.426 1.00 94.56 103 MET A N 1
ATOM 831 C CA . MET A 1 103 ? 1.577 -0.941 -0.389 1.00 94.56 103 MET A CA 1
ATOM 832 C C . MET A 1 103 ? 2.468 -1.944 -1.126 1.00 94.56 103 MET A C 1
ATOM 834 O O . MET A 1 103 ? 2.666 -3.051 -0.638 1.00 94.56 103 MET A O 1
ATOM 838 N N . GLN A 1 104 ? 3.038 -1.555 -2.269 1.00 93.69 104 GLN A N 1
ATOM 839 C CA . GLN A 1 104 ? 3.989 -2.390 -2.996 1.00 93.69 104 GLN A CA 1
ATOM 840 C C . GLN A 1 104 ? 5.247 -2.676 -2.171 1.00 93.69 104 GLN A C 1
ATOM 842 O O . GLN A 1 104 ? 5.740 -3.798 -2.181 1.00 93.69 104 GLN A O 1
ATOM 847 N N . GLU A 1 105 ? 5.778 -1.685 -1.460 1.00 90.38 105 GLU A N 1
ATOM 848 C CA . GLU A 1 105 ? 6.937 -1.876 -0.589 1.00 90.38 105 GLU A CA 1
ATOM 849 C C . GLU A 1 105 ? 6.617 -2.846 0.558 1.00 90.38 105 GLU A C 1
ATOM 851 O O . GLU A 1 105 ? 7.400 -3.754 0.834 1.00 90.38 105 GLU A O 1
ATOM 856 N N . ILE A 1 106 ? 5.441 -2.715 1.177 1.00 90.69 106 ILE A N 1
ATOM 857 C CA . ILE A 1 106 ? 4.968 -3.633 2.221 1.00 90.69 106 ILE A CA 1
ATOM 858 C C . ILE A 1 106 ? 4.830 -5.062 1.674 1.00 90.69 106 ILE A C 1
ATOM 860 O O . ILE A 1 106 ? 5.331 -5.997 2.299 1.00 90.69 106 ILE A O 1
ATOM 864 N N . ASP A 1 107 ? 4.201 -5.234 0.508 1.00 91.06 107 ASP A N 1
ATOM 865 C CA . ASP A 1 107 ? 4.004 -6.543 -0.132 1.00 91.06 107 ASP A CA 1
ATOM 866 C C . ASP A 1 107 ? 5.342 -7.185 -0.523 1.00 91.06 107 ASP A C 1
ATOM 868 O O . ASP A 1 107 ? 5.609 -8.338 -0.184 1.00 91.06 107 ASP A O 1
ATOM 872 N N . HIS A 1 108 ? 6.236 -6.413 -1.149 1.00 85.94 108 HIS A N 1
ATOM 873 C CA . HIS A 1 108 ? 7.548 -6.885 -1.590 1.00 85.94 108 HIS A CA 1
ATOM 874 C C . HIS A 1 108 ? 8.433 -7.354 -0.428 1.00 85.94 108 HIS A C 1
ATOM 876 O O . HIS A 1 108 ? 9.181 -8.320 -0.573 1.00 85.94 108 HIS A O 1
ATOM 882 N N . ASN A 1 109 ? 8.330 -6.697 0.730 1.00 88.19 109 ASN A N 1
ATOM 883 C CA . ASN A 1 109 ? 9.055 -7.080 1.941 1.00 88.19 109 ASN A CA 1
ATOM 884 C C . ASN A 1 109 ? 8.331 -8.159 2.773 1.00 88.19 109 ASN A C 1
ATOM 886 O O . ASN A 1 109 ? 8.870 -8.603 3.786 1.00 88.19 109 ASN A O 1
ATOM 890 N N . GLY A 1 110 ? 7.123 -8.584 2.382 1.00 88.50 110 GLY A N 1
ATOM 891 C CA . GLY A 1 110 ? 6.325 -9.554 3.137 1.00 88.50 110 GLY A CA 1
ATOM 892 C C . GLY A 1 110 ? 5.808 -9.016 4.476 1.00 88.50 110 GLY A C 1
ATOM 893 O O . GLY A 1 110 ? 5.608 -9.781 5.413 1.00 88.50 110 GLY A O 1
ATOM 894 N N . LEU A 1 111 ? 5.602 -7.701 4.584 1.00 90.12 111 LEU A N 1
ATOM 895 C CA . LEU A 1 111 ? 5.219 -7.005 5.817 1.00 90.12 111 LEU A CA 1
ATOM 896 C C . LEU A 1 111 ? 3.702 -6.787 5.951 1.00 90.12 111 LEU A C 1
ATOM 898 O O . LEU A 1 111 ? 3.255 -5.987 6.771 1.00 90.12 111 LEU A O 1
ATOM 902 N N . SER A 1 112 ? 2.888 -7.485 5.159 1.00 87.06 112 SER A N 1
ATOM 903 C CA . SER A 1 112 ? 1.426 -7.324 5.136 1.00 87.06 112 SER A CA 1
ATOM 904 C C . SER A 1 112 ? 0.758 -7.585 6.495 1.00 87.06 112 SER A C 1
ATOM 906 O O . SER A 1 112 ? -0.256 -6.957 6.808 1.00 87.06 112 SER A O 1
ATOM 908 N N . GLU A 1 113 ? 1.355 -8.438 7.334 1.00 87.88 113 GLU A N 1
ATOM 909 C CA . GLU A 1 113 ? 0.907 -8.713 8.709 1.00 87.88 113 GLU A CA 1
ATOM 910 C C . GLU A 1 113 ? 0.922 -7.457 9.602 1.00 87.88 113 GLU A C 1
ATOM 912 O O . GLU A 1 113 ? 0.112 -7.338 10.519 1.00 87.88 113 GLU A O 1
ATOM 917 N N . LEU A 1 114 ? 1.754 -6.449 9.293 1.00 88.69 114 LEU A N 1
ATOM 918 C CA . LEU A 1 114 ? 1.770 -5.173 10.024 1.00 88.69 114 LEU A CA 1
ATOM 919 C C . LEU A 1 114 ? 0.425 -4.434 9.958 1.00 88.69 114 LEU A C 1
ATOM 921 O O . LEU A 1 114 ? 0.130 -3.600 10.815 1.00 88.69 114 LEU A O 1
ATOM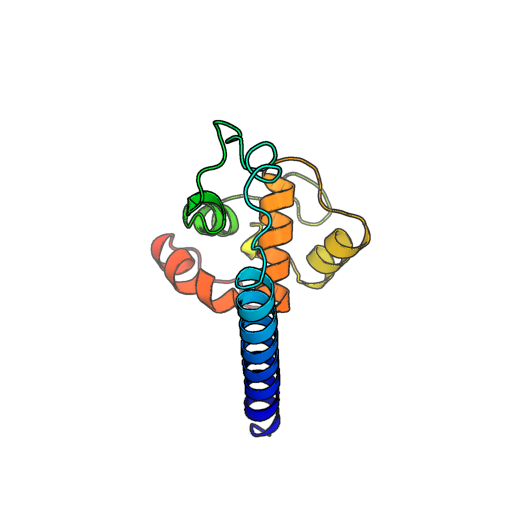 925 N N . LEU A 1 115 ? -0.399 -4.730 8.950 1.00 90.00 115 LEU A N 1
ATOM 926 C CA . LEU A 1 115 ? -1.718 -4.127 8.790 1.00 90.00 115 LEU A CA 1
ATOM 927 C C . LEU A 1 115 ? -2.803 -4.859 9.594 1.00 90.00 115 LEU A C 1
ATOM 929 O O . LEU A 1 115 ? -3.893 -4.310 9.754 1.00 90.00 115 LEU A O 1
ATOM 933 N N . GLU A 1 116 ? -2.550 -6.061 10.120 1.00 90.12 116 GLU A N 1
ATOM 934 C CA . GLU A 1 116 ? -3.552 -6.845 10.855 1.00 90.12 116 GLU A CA 1
ATOM 935 C C . GLU A 1 116 ? -4.059 -6.167 12.135 1.00 90.12 116 GLU A C 1
ATOM 937 O O . GLU A 1 116 ? -5.280 -6.109 12.315 1.00 90.12 116 GLU A O 1
ATOM 942 N N . PRO A 1 117 ? -3.208 -5.581 13.003 1.00 90.19 117 PRO A N 1
ATOM 943 C CA . PRO A 1 117 ? -3.694 -4.877 14.189 1.00 90.19 117 PRO A CA 1
ATOM 944 C C . PRO A 1 117 ? -4.583 -3.680 13.828 1.00 90.19 117 PRO A C 1
ATOM 946 O O . PRO A 1 117 ? -5.599 -3.425 14.478 1.00 90.19 117 PRO A O 1
ATOM 949 N N . LEU A 1 118 ? -4.243 -2.970 12.747 1.00 90.00 118 LEU A N 1
ATOM 950 C CA . LEU A 1 118 ? -5.042 -1.853 12.240 1.00 90.00 118 LEU A CA 1
ATOM 951 C C . LEU A 1 118 ? -6.376 -2.356 11.675 1.00 90.00 118 LEU A C 1
ATOM 953 O O . LEU A 1 118 ? -7.438 -1.818 11.979 1.00 90.00 118 LEU A O 1
ATOM 957 N N . ARG A 1 119 ? -6.356 -3.447 10.913 1.00 89.56 119 ARG A N 1
ATOM 958 C CA . ARG A 1 119 ? -7.560 -4.124 10.422 1.00 89.56 119 ARG A CA 1
ATOM 959 C C . ARG A 1 119 ? -8.484 -4.559 11.553 1.00 89.56 119 ARG A C 1
ATOM 961 O O . ARG A 1 119 ? -9.688 -4.328 11.460 1.00 89.56 119 ARG A O 1
ATOM 968 N N . ALA A 1 120 ? -7.936 -5.132 12.623 1.00 88.62 120 ALA A N 1
ATOM 969 C CA . ALA A 1 120 ? -8.693 -5.528 13.805 1.00 88.62 120 ALA A CA 1
ATOM 970 C C . ALA A 1 120 ? -9.353 -4.317 14.484 1.00 88.62 120 ALA A C 1
ATOM 972 O O . ALA A 1 120 ? -10.554 -4.352 14.746 1.00 88.62 120 ALA A O 1
ATOM 973 N N . LYS A 1 121 ? -8.612 -3.210 14.662 1.00 88.38 121 LYS A N 1
ATOM 974 C CA . LYS A 1 121 ? -9.138 -1.931 15.182 1.00 88.38 121 LYS A CA 1
ATOM 975 C C . LYS A 1 121 ? -10.325 -1.411 14.359 1.00 88.38 121 LYS A C 1
ATOM 977 O O . LYS A 1 121 ? -11.274 -0.880 14.925 1.00 88.38 121 LYS A O 1
ATOM 982 N N . HIS A 1 122 ? -10.291 -1.582 13.037 1.00 86.12 122 HIS A N 1
ATOM 983 C CA . HIS A 1 122 ? -11.356 -1.147 12.126 1.00 86.12 122 HIS A CA 1
ATOM 984 C C . HIS A 1 122 ? -12.417 -2.221 11.819 1.00 86.12 122 HIS A C 1
ATOM 986 O O . HIS A 1 122 ? -13.315 -1.963 11.016 1.00 86.12 122 HIS A O 1
ATOM 992 N N . GLY A 1 123 ? -12.333 -3.416 12.417 1.00 85.56 123 GLY A N 1
ATOM 993 C CA . GLY A 1 123 ? -13.265 -4.521 12.160 1.00 85.56 123 GLY A CA 1
ATOM 994 C C . GLY A 1 123 ? -13.225 -5.060 10.722 1.00 85.56 123 GLY A C 1
ATOM 995 O O . GLY A 1 123 ? -14.240 -5.529 10.213 1.00 85.56 123 GLY A O 1
ATOM 996 N N . ARG A 1 124 ? -12.076 -4.966 10.040 1.00 80.94 124 ARG A N 1
ATOM 997 C CA . ARG A 1 124 ? -11.885 -5.355 8.629 1.00 80.94 124 ARG A CA 1
ATOM 998 C C . ARG A 1 124 ? -10.796 -6.418 8.483 1.00 80.94 124 ARG A C 1
ATOM 1000 O O . ARG A 1 124 ? -9.695 -6.084 8.041 1.00 80.94 124 ARG A O 1
ATOM 1007 N N . PRO A 1 125 ? -11.063 -7.682 8.851 1.00 80.06 125 PRO A N 1
ATOM 1008 C CA . PRO A 1 125 ? -10.060 -8.737 8.750 1.00 80.06 125 PRO A CA 1
ATOM 1009 C C . PRO A 1 125 ? -9.556 -8.889 7.311 1.00 80.06 125 PRO A C 1
ATOM 1011 O O . PRO A 1 125 ? -10.268 -8.572 6.355 1.00 80.06 125 PRO A O 1
ATOM 1014 N N . ALA A 1 126 ? -8.317 -9.358 7.160 1.00 79.88 126 ALA A N 1
ATOM 1015 C CA . ALA A 1 126 ? -7.753 -9.620 5.844 1.00 79.88 126 ALA A CA 1
ATOM 1016 C C . ALA A 1 126 ? -8.616 -10.646 5.079 1.00 79.88 126 ALA A C 1
ATOM 1018 O O . ALA A 1 126 ? -9.118 -11.604 5.683 1.00 79.88 126 ALA A O 1
ATOM 1019 N N . PRO A 1 127 ? -8.831 -10.455 3.766 1.00 79.06 127 PRO A N 1
ATOM 1020 C CA . PRO A 1 127 ? -9.521 -11.442 2.953 1.00 79.06 127 PRO A CA 1
ATOM 1021 C C . PRO A 1 127 ? -8.739 -12.760 2.958 1.00 79.06 127 PRO A C 1
ATOM 1023 O O . PRO A 1 127 ? -7.528 -12.782 2.758 1.00 79.06 127 PRO A O 1
ATOM 1026 N N . ARG A 1 128 ? -9.443 -13.872 3.189 1.00 65.75 128 ARG A N 1
ATOM 1027 C CA . ARG A 1 128 ? -8.872 -15.216 3.046 1.00 65.75 128 ARG A CA 1
ATOM 1028 C C . ARG A 1 128 ? -8.810 -15.540 1.552 1.00 65.75 128 ARG A C 1
ATOM 1030 O O . ARG A 1 128 ? -9.853 -15.522 0.896 1.00 65.75 128 ARG A O 1
ATOM 1037 N N . HIS A 1 129 ? -7.607 -15.744 1.026 1.00 58.31 129 HIS A N 1
ATOM 1038 C CA . HIS A 1 129 ? -7.345 -16.100 -0.370 1.00 58.31 129 HIS A CA 1
ATOM 1039 C C . HIS A 1 129 ? -7.101 -17.597 -0.513 1.00 58.31 129 HIS A C 1
ATOM 1041 O O . HIS A 1 129 ? -6.465 -18.166 0.402 1.00 58.31 129 HIS A O 1
#

Secondary structure (DSSP, 8-state):
-THHHHHHHHHHHHHHHHHHHHHHHHTT----TTSGGGTSS--TT--GGGGG-HHHHHHHHHPBP-SSTTTTSBGGGS-HHHHHHHHHH-PPSSHHHHHHHHHHHHHHTT-GGGGHHHHHHTT-PPPP-

Organism: NCBI:txid663959

Foldseek 3Di:
DPPVVVVVVVVVVVVVVVVVVVVVVVVPPPPVPDPCVVVVPDPPPDDVCVVCPVVLLLQQQVPADCDDPRGRHRNLQDDLVVLVVCVVVHADDDSRSVSSVVSNVCVVVVNSVVSQVVCVVVVHHHDDD

pLDDT: mean 75.09, std 19.39, range [39.75, 96.5]